Protein AF-A0A830BNK0-F1 (afdb_monomer_lite)

Sequence (131 aa):
FTIWPAIQPNAATQPSRGGFPLHTLTHRSLLWSLSHWSGRIWACTGCSHSNSRFSCATGDCGGRLKCVGLGGASLATLAQFSLHHSGADLSSYDVSLVDDFNVPMIVTPHEGKGRCPVVGCKANLPGDDWR

Foldseek 3Di:
DKWKKFWAWPDDDTWPLGIDIDDPPDDDDIDDDLAWTWTKIWIFACWDQDPNFIDGPFQGQRRDSRNNNGGGAAAIWIKTKTAHNDDVRDIDIAIDCPSHHDDWDWDADDPDPDDGDIYTDRDPDDPPPPD

Structure (mmCIF, N/CA/C/O backbone):
data_AF-A0A830BNK0-F1
#
_entry.id   AF-A0A830BNK0-F1
#
loop_
_atom_site.group_PDB
_atom_site.id
_atom_site.type_symbol
_atom_site.label_atom_id
_atom_site.label_alt_id
_atom_site.label_comp_id
_atom_site.label_asym_id
_atom_site.label_entity_id
_atom_site.label_seq_id
_atom_site.pdbx_PDB_ins_code
_atom_site.Cartn_x
_atom_site.Cartn_y
_atom_site.Cartn_z
_atom_site.occupancy
_atom_site.B_iso_or_equiv
_atom_site.auth_seq_id
_atom_site.auth_comp_id
_atom_site.auth_asym_id
_atom_site.auth_atom_id
_atom_site.pdbx_PDB_model_num
ATOM 1 N N . PHE A 1 1 ? -15.119 -3.030 2.711 1.00 92.19 1 PHE A N 1
ATOM 2 C CA . PHE A 1 1 ? -14.999 -2.208 3.937 1.00 92.19 1 PHE A CA 1
ATOM 3 C C . PHE A 1 1 ? -13.972 -1.095 3.718 1.00 92.19 1 PHE A C 1
ATOM 5 O O . PHE A 1 1 ? -13.222 -1.175 2.751 1.00 92.19 1 PHE A O 1
ATOM 12 N N . THR A 1 2 ? -13.973 -0.051 4.556 1.00 95.75 2 THR A N 1
ATOM 13 C CA . THR A 1 2 ? -12.929 0.994 4.540 1.00 95.75 2 THR A CA 1
ATOM 14 C C . THR A 1 2 ? -11.596 0.387 4.959 1.00 95.75 2 THR A C 1
ATOM 16 O O . THR A 1 2 ? -11.550 -0.367 5.932 1.00 95.75 2 THR A O 1
ATOM 19 N N . ILE A 1 3 ? -10.530 0.733 4.246 1.00 96.31 3 ILE A N 1
ATOM 20 C CA . ILE A 1 3 ? -9.154 0.399 4.620 1.00 96.31 3 ILE A CA 1
ATOM 21 C C . ILE A 1 3 ? -8.355 1.676 4.842 1.00 96.31 3 ILE A C 1
ATOM 23 O O . ILE A 1 3 ? -8.743 2.755 4.393 1.00 96.31 3 ILE A O 1
ATOM 27 N N . TRP A 1 4 ? -7.219 1.549 5.512 1.00 96.25 4 TRP A N 1
ATOM 28 C CA . TRP A 1 4 ? -6.279 2.644 5.693 1.00 96.25 4 TRP A CA 1
ATOM 29 C C . TRP A 1 4 ? -4.934 2.243 5.102 1.00 96.25 4 TRP A C 1
ATOM 31 O O . TRP A 1 4 ? -4.151 1.590 5.790 1.00 96.25 4 TRP A O 1
ATOM 41 N N . PRO A 1 5 ? -4.667 2.565 3.821 1.00 95.62 5 PRO A N 1
ATOM 42 C CA . PRO A 1 5 ? -3.358 2.329 3.245 1.00 95.62 5 PRO A CA 1
ATOM 43 C C . PRO A 1 5 ? -2.277 3.031 4.062 1.00 95.62 5 PRO A C 1
ATOM 45 O O . PRO A 1 5 ? -2.366 4.233 4.331 1.00 95.62 5 PRO A O 1
ATOM 48 N N . ALA A 1 6 ? -1.260 2.269 4.428 1.00 94.38 6 ALA A N 1
ATOM 49 C CA . ALA A 1 6 ? -0.088 2.707 5.157 1.00 94.38 6 ALA A CA 1
ATOM 50 C C . ALA A 1 6 ? 1.143 2.598 4.255 1.00 94.38 6 ALA A C 1
ATOM 52 O O . ALA A 1 6 ? 1.249 1.685 3.436 1.00 94.38 6 ALA A O 1
ATOM 53 N N . ILE A 1 7 ? 2.043 3.578 4.360 1.00 92.31 7 ILE A N 1
ATOM 54 C CA . ILE A 1 7 ? 3.196 3.728 3.466 1.00 92.31 7 ILE A CA 1
ATOM 55 C C . ILE A 1 7 ? 4.461 3.927 4.296 1.00 92.31 7 ILE A C 1
ATOM 57 O O . ILE A 1 7 ? 4.622 4.942 4.993 1.00 92.31 7 ILE A O 1
ATOM 61 N N . GLN A 1 8 ? 5.386 2.985 4.147 1.00 91.00 8 GLN A N 1
ATOM 62 C CA . GLN A 1 8 ? 6.702 3.003 4.769 1.00 91.00 8 GLN A CA 1
ATOM 63 C C . GLN A 1 8 ? 7.788 3.109 3.689 1.00 91.00 8 GLN A C 1
ATOM 65 O O . GLN A 1 8 ? 8.045 2.135 2.982 1.00 91.00 8 GLN A O 1
ATOM 70 N N . PRO A 1 9 ? 8.438 4.271 3.537 1.00 87.38 9 PRO A N 1
ATOM 71 C CA . PRO A 1 9 ? 9.618 4.393 2.694 1.00 87.38 9 PRO A CA 1
ATOM 72 C C . PRO A 1 9 ? 10.853 3.834 3.413 1.00 87.38 9 PRO A C 1
ATOM 74 O O . PRO A 1 9 ? 11.010 4.025 4.617 1.00 87.38 9 PRO A O 1
ATOM 77 N N . ASN A 1 10 ? 11.760 3.214 2.663 1.00 78.69 10 ASN A N 1
ATOM 78 C CA . ASN A 1 10 ? 13.088 2.834 3.148 1.00 78.69 10 ASN A CA 1
ATOM 79 C C . ASN A 1 10 ? 14.073 4.018 3.089 1.00 78.69 10 ASN A C 1
ATOM 81 O O . ASN A 1 10 ? 15.042 4.041 3.842 1.00 78.69 10 ASN A O 1
ATOM 85 N N . ALA A 1 11 ? 13.837 5.008 2.214 1.00 66.19 11 ALA A N 1
ATOM 86 C CA . ALA A 1 11 ? 14.635 6.232 2.127 1.00 66.19 11 ALA A CA 1
ATOM 87 C C . ALA A 1 11 ? 13.855 7.426 1.531 1.00 66.19 11 ALA A C 1
ATOM 89 O O . ALA A 1 11 ? 12.928 7.267 0.736 1.00 66.19 11 ALA A O 1
ATOM 90 N N . ALA A 1 12 ? 14.311 8.632 1.886 1.00 67.44 12 ALA A N 1
ATOM 91 C CA . ALA A 1 12 ? 13.999 9.942 1.300 1.00 67.44 12 ALA A CA 1
ATOM 92 C C . ALA A 1 12 ? 12.572 10.505 1.468 1.00 67.44 12 ALA A C 1
ATOM 94 O O . ALA A 1 12 ? 12.400 11.495 2.177 1.00 67.44 12 ALA A O 1
ATOM 95 N N . THR A 1 13 ? 11.553 9.964 0.798 1.00 70.81 13 THR A N 1
ATOM 96 C CA . THR A 1 13 ? 10.252 10.649 0.639 1.00 70.81 13 THR A CA 1
ATOM 97 C C . THR A 1 13 ? 9.071 9.785 1.053 1.00 70.81 13 THR A C 1
ATOM 99 O O . THR A 1 13 ? 9.000 8.597 0.745 1.00 70.81 13 THR A O 1
ATOM 102 N N . GLN A 1 14 ? 8.109 10.402 1.748 1.00 73.75 14 GLN A N 1
ATOM 103 C CA . GLN A 1 14 ? 6.922 9.719 2.250 1.00 73.75 14 GLN A CA 1
ATOM 104 C C . GLN A 1 14 ? 5.642 10.240 1.577 1.00 73.75 14 GLN A C 1
ATOM 106 O O . GLN A 1 14 ? 5.077 11.254 2.014 1.00 73.75 14 GLN A O 1
ATOM 111 N N . PRO A 1 15 ? 5.144 9.544 0.537 1.00 74.88 15 PRO A N 1
ATOM 112 C CA . PRO A 1 15 ? 3.858 9.854 -0.070 1.00 74.88 15 PRO A CA 1
ATOM 113 C C . PRO A 1 15 ? 2.744 9.892 0.980 1.00 74.88 15 PRO A C 1
ATOM 115 O O . PRO A 1 15 ? 2.726 9.109 1.934 1.00 74.88 15 PRO A O 1
ATOM 118 N N . SER A 1 16 ? 1.814 10.837 0.831 1.00 79.31 16 SER A N 1
ATOM 119 C CA . SER A 1 16 ? 0.657 10.996 1.728 1.00 79.31 16 SER A CA 1
ATOM 120 C C . SER A 1 16 ? 0.990 11.108 3.221 1.00 79.31 16 SER A C 1
ATOM 122 O O . SER A 1 16 ? 0.137 10.829 4.063 1.00 79.31 16 SER A O 1
ATOM 124 N N . ARG A 1 17 ? 2.217 11.515 3.580 1.00 81.94 17 ARG A N 1
ATOM 125 C CA . ARG A 1 17 ? 2.706 11.538 4.972 1.00 81.94 17 ARG A CA 1
ATOM 126 C C . ARG A 1 17 ? 2.593 10.176 5.680 1.00 81.94 17 ARG A C 1
ATOM 128 O O . ARG A 1 17 ? 2.544 10.135 6.904 1.00 81.94 17 ARG A O 1
ATOM 135 N N . GLY A 1 18 ? 2.529 9.074 4.931 1.00 86.94 18 GLY A N 1
ATOM 136 C CA . GLY A 1 18 ? 2.609 7.718 5.475 1.00 86.94 18 GLY A CA 1
ATOM 137 C C . GLY A 1 18 ? 1.298 6.975 5.665 1.00 86.94 18 GLY A C 1
ATOM 138 O O . GLY A 1 18 ? 1.349 5.827 6.088 1.00 86.94 18 GLY A O 1
ATOM 139 N N . GLY A 1 19 ? 0.149 7.588 5.380 1.00 91.38 19 GLY A N 1
ATOM 140 C CA . GLY A 1 19 ? -1.121 6.865 5.385 1.00 91.38 19 GLY A CA 1
ATOM 141 C C . GLY A 1 19 ? -2.358 7.752 5.297 1.00 91.38 19 GLY A C 1
ATOM 142 O O . GLY A 1 19 ? -2.291 8.974 5.475 1.00 91.38 19 GLY A O 1
ATOM 143 N N . PHE A 1 20 ? -3.489 7.145 4.942 1.00 93.50 20 PHE A N 1
ATOM 144 C CA . PHE A 1 20 ? -4.768 7.829 4.724 1.00 93.50 20 PHE A CA 1
ATOM 145 C C . PHE A 1 20 ? -5.952 6.850 4.762 1.00 93.50 20 PHE A C 1
ATOM 147 O O . PHE A 1 20 ? -5.750 5.667 4.527 1.00 93.50 20 PHE A O 1
ATOM 154 N N . PRO A 1 21 ? -7.190 7.312 5.025 1.00 95.00 21 PRO A N 1
ATOM 155 C CA . PRO A 1 21 ? -8.385 6.491 4.834 1.00 95.00 21 PRO A CA 1
ATOM 156 C C . PRO A 1 21 ? -8.712 6.317 3.347 1.00 95.00 21 PRO A C 1
ATOM 158 O O . PRO A 1 21 ? -8.611 7.269 2.571 1.00 95.00 21 PRO A O 1
ATOM 161 N N . LEU A 1 22 ? -9.166 5.126 2.964 1.00 96.81 22 LEU A N 1
ATOM 162 C CA . LEU A 1 22 ? -9.720 4.828 1.647 1.00 96.81 22 LEU A CA 1
ATOM 163 C C . LEU A 1 22 ? -11.062 4.101 1.808 1.00 96.81 22 LEU A C 1
ATOM 165 O O . LEU A 1 22 ? -11.131 2.960 2.272 1.00 96.81 22 LEU A O 1
ATOM 169 N N . HIS A 1 23 ? -12.143 4.791 1.447 1.00 96.56 23 HIS A N 1
ATOM 170 C CA . HIS A 1 23 ? -13.502 4.269 1.556 1.00 96.56 23 HIS A CA 1
ATOM 171 C C . HIS A 1 23 ? -13.783 3.192 0.505 1.00 96.56 23 HIS A C 1
ATOM 173 O O . HIS A 1 23 ? -13.148 3.135 -0.551 1.00 96.56 23 HIS A O 1
ATOM 179 N N . THR A 1 24 ? -14.770 2.342 0.783 1.00 95.38 24 THR A N 1
ATOM 180 C CA . THR A 1 24 ? -15.209 1.300 -0.152 1.00 95.38 24 THR A CA 1
ATOM 181 C C . THR A 1 24 ? -15.511 1.859 -1.532 1.00 95.38 24 THR A C 1
ATOM 183 O O . THR A 1 24 ? -16.212 2.860 -1.638 1.00 95.38 24 THR A O 1
ATOM 186 N N . LEU A 1 25 ? -15.040 1.164 -2.572 1.00 94.75 25 LEU A N 1
ATOM 187 C CA . LEU A 1 25 ? -15.282 1.513 -3.977 1.00 94.75 25 LEU A CA 1
ATOM 188 C C . LEU A 1 25 ? -14.753 2.903 -4.379 1.00 94.75 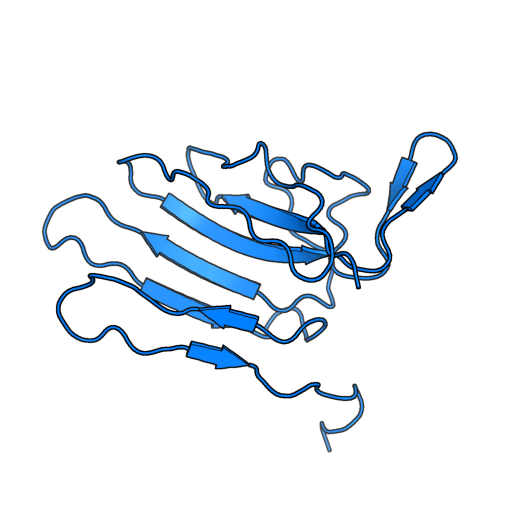25 LEU A C 1
ATOM 190 O O . LEU A 1 25 ? -15.195 3.472 -5.373 1.00 94.75 25 LEU A O 1
ATOM 194 N N . THR A 1 26 ? -13.785 3.441 -3.633 1.00 96.44 26 THR A N 1
ATOM 195 C CA . THR A 1 26 ? -13.058 4.660 -4.006 1.00 96.44 26 THR A CA 1
ATOM 196 C C . THR A 1 26 ? -11.604 4.339 -4.338 1.00 96.44 26 THR A C 1
ATOM 198 O O . THR A 1 26 ? -11.082 3.287 -3.968 1.00 96.44 26 THR A O 1
ATOM 201 N N . HIS A 1 27 ? -10.943 5.246 -5.052 1.00 95.12 27 HIS A N 1
ATOM 202 C CA . HIS A 1 27 ? -9.528 5.139 -5.391 1.00 95.12 27 HIS A CA 1
ATOM 203 C C . HIS A 1 27 ? -8.818 6.449 -5.061 1.00 95.12 27 HIS A C 1
ATOM 205 O O . HIS A 1 27 ? -9.443 7.503 -4.925 1.00 95.12 27 HIS A O 1
ATOM 211 N N . ARG A 1 28 ? -7.493 6.385 -4.944 1.00 93.50 28 ARG A N 1
ATOM 212 C CA . ARG A 1 28 ? -6.654 7.565 -4.776 1.00 93.50 28 ARG A CA 1
ATOM 213 C C . ARG A 1 28 ? -5.353 7.386 -5.539 1.00 93.50 28 ARG A C 1
ATOM 215 O O . ARG A 1 28 ? -4.614 6.445 -5.272 1.00 93.50 28 ARG A O 1
ATOM 222 N N . SER A 1 29 ? -5.061 8.326 -6.427 1.00 91.12 29 SER A N 1
ATOM 223 C CA . SER A 1 29 ? -3.768 8.407 -7.103 1.00 91.12 29 SER A CA 1
ATOM 224 C C . SER A 1 29 ? -2.787 9.186 -6.237 1.00 91.12 29 SER A C 1
ATOM 226 O O . SER A 1 29 ? -3.130 10.234 -5.683 1.00 91.12 29 SER A O 1
ATOM 228 N N . LEU A 1 30 ? -1.567 8.673 -6.107 1.00 86.38 30 LEU A N 1
ATOM 229 C CA . LEU A 1 30 ? -0.467 9.368 -5.450 1.00 86.38 30 LEU A CA 1
ATOM 230 C C . LEU A 1 30 ? 0.591 9.691 -6.497 1.00 86.38 30 LEU A C 1
ATOM 232 O O . LEU A 1 30 ? 0.828 8.904 -7.409 1.00 86.38 30 LEU A O 1
ATOM 236 N N . LEU A 1 31 ? 1.219 10.852 -6.354 1.00 80.38 31 LEU A N 1
ATOM 237 C CA . LEU A 1 31 ? 2.386 11.206 -7.146 1.00 80.38 31 LEU A CA 1
ATOM 238 C C . LEU A 1 31 ? 3.623 10.741 -6.382 1.00 80.38 31 LEU A C 1
ATOM 240 O O . LEU A 1 31 ? 3.829 11.139 -5.231 1.00 80.38 31 LEU A O 1
ATOM 244 N N . TRP A 1 32 ? 4.423 9.889 -7.014 1.00 74.31 32 TRP A N 1
ATOM 245 C CA . TRP A 1 32 ? 5.747 9.542 -6.514 1.00 74.31 32 TRP A CA 1
ATOM 246 C C . TRP A 1 32 ? 6.758 10.580 -7.003 1.00 74.31 32 TRP A C 1
ATOM 248 O O . TRP A 1 32 ? 6.642 11.111 -8.105 1.00 74.31 32 TRP A O 1
ATOM 258 N N . SER A 1 33 ? 7.721 10.909 -6.141 1.00 67.69 33 SER A N 1
ATOM 259 C CA . SER A 1 33 ? 8.852 11.767 -6.500 1.00 67.69 33 SER A CA 1
ATOM 260 C C . SER A 1 33 ? 9.601 11.170 -7.697 1.00 67.69 33 SER A C 1
ATOM 262 O O . SER A 1 33 ? 9.737 9.954 -7.770 1.00 67.69 33 SER A O 1
ATOM 264 N N . LEU A 1 34 ? 10.167 12.012 -8.570 1.00 68.12 34 LEU A N 1
ATOM 265 C CA . LEU A 1 34 ? 11.063 11.603 -9.671 1.00 68.12 34 LEU A CA 1
ATOM 266 C C . LEU A 1 34 ? 12.438 11.100 -9.180 1.00 68.12 34 LEU A C 1
ATOM 268 O O . LEU A 1 34 ? 13.407 11.036 -9.930 1.00 68.12 34 LEU A O 1
ATOM 272 N N . SER A 1 35 ? 12.555 10.814 -7.887 1.00 76.88 35 SER A N 1
ATOM 273 C CA . SER A 1 35 ? 13.745 10.264 -7.256 1.00 76.88 35 SER A CA 1
ATOM 274 C C . SER A 1 35 ? 13.561 8.773 -7.024 1.00 76.88 35 SER A C 1
ATOM 276 O O . SER A 1 35 ? 12.440 8.310 -6.823 1.00 76.88 35 SER A O 1
ATOM 278 N N . HIS A 1 36 ? 14.677 8.053 -6.916 1.00 84.31 36 HIS A N 1
ATOM 279 C CA . HIS A 1 36 ? 14.680 6.674 -6.438 1.00 84.31 36 HIS A CA 1
ATOM 280 C C . HIS A 1 36 ? 13.814 6.524 -5.178 1.00 84.31 36 HIS A C 1
ATOM 282 O O . HIS A 1 36 ? 13.957 7.294 -4.221 1.00 84.31 36 HIS A O 1
ATOM 288 N N . TRP A 1 37 ? 12.923 5.538 -5.183 1.00 87.06 37 TRP A N 1
ATOM 289 C CA . TRP A 1 37 ? 12.043 5.242 -4.063 1.00 87.06 37 TRP A CA 1
ATOM 290 C C . TRP A 1 37 ? 11.978 3.741 -3.838 1.00 87.06 37 TRP A C 1
ATOM 292 O O . TRP A 1 37 ? 11.650 2.986 -4.744 1.00 87.06 37 TRP A O 1
ATOM 302 N N . SER A 1 38 ? 12.239 3.305 -2.613 1.00 89.31 38 SER A N 1
ATOM 303 C CA . SER A 1 38 ? 11.947 1.939 -2.198 1.00 89.31 38 SER A CA 1
ATOM 304 C C . SER A 1 38 ? 11.154 1.955 -0.907 1.00 89.31 38 SER A C 1
ATOM 306 O O . SER A 1 38 ? 11.315 2.850 -0.072 1.00 89.31 38 SER A O 1
ATOM 308 N N . GLY A 1 39 ? 10.261 0.989 -0.751 1.00 90.81 39 GLY A N 1
ATOM 309 C CA . GLY A 1 39 ? 9.371 0.963 0.394 1.00 90.81 39 GLY A CA 1
ATOM 310 C C . GLY A 1 39 ? 8.302 -0.107 0.308 1.00 90.81 39 GLY A C 1
ATOM 311 O O . GLY A 1 39 ? 8.295 -0.957 -0.586 1.00 90.81 39 GLY A O 1
ATOM 312 N N . ARG A 1 40 ? 7.404 -0.046 1.285 1.00 93.19 40 ARG A N 1
ATOM 313 C CA . ARG A 1 40 ? 6.313 -0.991 1.490 1.00 93.19 40 ARG A CA 1
ATOM 314 C C . ARG A 1 40 ? 4.996 -0.246 1.622 1.00 93.19 40 ARG A C 1
ATOM 316 O O . ARG A 1 40 ? 4.938 0.844 2.201 1.00 93.19 40 ARG A O 1
ATOM 323 N N . ILE A 1 41 ? 3.946 -0.858 1.099 1.00 94.31 41 ILE A N 1
ATOM 324 C CA . ILE A 1 41 ? 2.566 -0.404 1.229 1.00 94.31 41 ILE A CA 1
ATOM 325 C C . ILE A 1 41 ? 1.736 -1.581 1.728 1.00 94.31 41 ILE A C 1
ATOM 327 O O . ILE A 1 41 ? 1.864 -2.688 1.214 1.00 94.31 41 ILE A O 1
ATOM 331 N N . TRP A 1 42 ? 0.876 -1.345 2.711 1.00 95.56 42 TRP A N 1
ATOM 332 C CA . TRP A 1 42 ? -0.078 -2.338 3.206 1.00 95.56 42 TRP A CA 1
ATOM 333 C C . TRP A 1 42 ? -1.398 -1.670 3.580 1.00 95.56 42 TRP A C 1
ATOM 335 O O . TRP A 1 42 ? -1.504 -0.443 3.604 1.00 95.56 42 TRP A O 1
ATOM 345 N N . ALA A 1 43 ? -2.424 -2.473 3.850 1.00 95.81 43 ALA A N 1
ATOM 346 C CA . ALA A 1 43 ? -3.723 -1.987 4.295 1.00 95.81 43 ALA A CA 1
ATOM 347 C C . ALA A 1 43 ? -3.913 -2.254 5.789 1.00 95.81 43 ALA A C 1
ATOM 349 O O . ALA A 1 43 ? -3.854 -3.404 6.220 1.00 95.81 43 ALA A O 1
ATOM 350 N N . CYS A 1 44 ? -4.214 -1.220 6.574 1.00 96.06 44 CYS A N 1
ATOM 351 C CA . CYS A 1 44 ? -4.758 -1.408 7.914 1.00 96.06 44 CYS A CA 1
ATOM 352 C C . CYS A 1 44 ? -6.283 -1.601 7.838 1.00 96.06 44 CYS A C 1
ATOM 354 O O . CYS A 1 44 ? -6.961 -0.968 7.016 1.00 96.06 44 CYS A O 1
ATOM 356 N N . THR A 1 45 ? -6.839 -2.450 8.705 1.00 95.38 45 THR A N 1
ATOM 357 C CA . THR A 1 45 ? -8.284 -2.738 8.757 1.00 95.38 45 THR A CA 1
ATOM 358 C C . THR A 1 45 ? -8.832 -2.601 10.175 1.00 95.38 45 THR A C 1
ATOM 360 O O . THR A 1 45 ? -8.076 -2.616 11.148 1.00 95.38 45 THR A O 1
ATOM 363 N N . GLY A 1 46 ? -10.152 -2.417 10.294 1.00 94.81 46 GLY A N 1
ATOM 364 C CA . GLY A 1 46 ? -10.815 -2.271 11.595 1.00 94.81 46 GLY A CA 1
ATOM 365 C C . GLY A 1 46 ? -10.329 -1.055 12.386 1.00 94.81 46 GLY A C 1
ATOM 366 O O . GLY A 1 46 ? -10.260 -1.115 13.610 1.00 94.81 46 GLY A O 1
ATOM 367 N N . CYS A 1 47 ? -9.926 0.018 11.697 1.00 94.75 47 CYS A N 1
ATOM 368 C CA . CYS A 1 47 ? -9.349 1.169 12.368 1.00 94.75 47 CYS A CA 1
ATOM 369 C C . CYS A 1 47 ? -10.412 2.053 13.018 1.00 94.75 47 CYS A C 1
ATOM 371 O O . CYS A 1 47 ? -11.476 2.304 12.449 1.00 94.75 47 CYS A O 1
ATOM 373 N N . SER A 1 48 ? -10.089 2.575 14.195 1.00 93.81 48 SER A N 1
ATOM 374 C CA . SER A 1 48 ? -10.938 3.496 14.940 1.00 93.81 48 SER A CA 1
ATOM 375 C C . SER A 1 48 ? -10.107 4.586 15.606 1.00 93.81 48 SER A C 1
ATOM 377 O O . SER A 1 48 ? -8.900 4.445 15.807 1.00 93.81 48 SER A O 1
ATOM 379 N N . HIS A 1 49 ? -10.765 5.694 15.933 1.00 91.38 49 HIS A N 1
ATOM 380 C CA . HIS A 1 49 ? -10.189 6.746 16.755 1.00 91.38 49 HIS A CA 1
ATOM 381 C C . HIS A 1 49 ? -11.015 6.852 18.035 1.00 91.38 49 HIS A C 1
ATOM 383 O O . HIS A 1 49 ? -12.146 7.337 18.006 1.00 91.38 49 HIS A O 1
ATOM 389 N N . SER A 1 50 ? -10.469 6.365 19.145 1.00 89.75 50 SER A N 1
ATOM 390 C CA . SER A 1 50 ? -11.116 6.384 20.459 1.00 89.75 50 SER A CA 1
ATOM 391 C C . SER A 1 50 ? -10.155 6.944 21.500 1.00 89.75 50 SER A C 1
ATOM 393 O O . SER A 1 50 ? -8.952 6.709 21.424 1.00 89.75 50 SER A O 1
ATOM 395 N N . ASN A 1 51 ? -10.663 7.725 22.457 1.00 86.81 51 ASN A N 1
ATOM 396 C CA . ASN A 1 51 ? -9.858 8.300 23.544 1.00 86.81 51 ASN A CA 1
ATOM 397 C C . ASN A 1 51 ? -8.579 9.019 23.057 1.00 86.81 51 ASN A C 1
ATOM 399 O O . ASN A 1 51 ? -7.503 8.842 23.623 1.00 86.81 51 ASN A O 1
ATOM 403 N N . SER A 1 52 ? -8.692 9.794 21.970 1.00 84.75 52 SER A N 1
ATOM 404 C CA . SER A 1 52 ? -7.567 10.503 21.328 1.00 84.75 52 SER A CA 1
ATOM 405 C C . SER A 1 52 ? -6.442 9.598 20.807 1.00 84.75 52 SER A C 1
ATOM 407 O O . SER A 1 52 ? -5.316 10.054 20.604 1.00 84.75 52 SER A O 1
ATOM 409 N N . ARG A 1 53 ? -6.734 8.315 20.579 1.00 87.94 53 ARG A N 1
ATOM 410 C CA . ARG A 1 53 ? -5.796 7.323 20.063 1.00 87.94 53 ARG A CA 1
ATOM 411 C C . ARG A 1 53 ? -6.379 6.654 18.823 1.00 87.94 53 ARG A C 1
ATOM 413 O O . ARG A 1 53 ? -7.526 6.212 18.813 1.00 87.94 53 ARG A O 1
ATOM 420 N N . PHE A 1 54 ? -5.576 6.589 17.766 1.00 91.38 54 PHE A N 1
ATOM 421 C CA . PHE A 1 54 ? -5.885 5.777 16.595 1.00 91.38 54 PHE A CA 1
ATOM 422 C C . PHE A 1 54 ? -5.399 4.347 16.841 1.00 91.38 54 PHE A C 1
ATOM 424 O O . PHE A 1 54 ? -4.355 4.154 17.464 1.00 91.38 54 PHE A O 1
ATOM 431 N N . SER A 1 55 ? -6.144 3.353 16.379 1.00 94.00 55 SER A N 1
ATOM 432 C CA . SER A 1 55 ? -5.709 1.956 16.383 1.00 94.00 55 SER A CA 1
ATOM 433 C C . SER A 1 55 ? -6.403 1.179 15.278 1.00 94.00 55 SER A C 1
ATOM 435 O O . SER A 1 55 ? -7.537 1.500 14.923 1.00 94.00 55 SER A O 1
ATOM 437 N N . CYS A 1 56 ? -5.737 0.148 14.766 1.00 95.19 56 CYS A N 1
ATOM 438 C CA . CYS A 1 56 ? -6.278 -0.796 13.792 1.00 95.19 56 CYS A CA 1
ATOM 439 C C . CYS A 1 56 ? -6.230 -2.235 14.312 1.00 95.19 56 CYS A C 1
ATOM 441 O O . CYS A 1 56 ? -5.361 -2.585 15.107 1.00 95.19 56 CYS A O 1
ATOM 443 N N . ALA A 1 57 ? -7.155 -3.072 13.840 1.00 94.44 57 ALA A N 1
ATOM 444 C CA . ALA A 1 57 ? -7.196 -4.494 14.178 1.00 94.44 57 ALA A CA 1
ATOM 445 C C . ALA A 1 57 ? -6.055 -5.280 13.509 1.00 94.44 57 ALA A C 1
ATOM 447 O O . ALA A 1 57 ? -5.508 -6.199 14.106 1.00 94.44 57 ALA A O 1
ATOM 448 N N . THR A 1 58 ? -5.680 -4.899 12.285 1.00 94.94 58 THR A N 1
ATOM 449 C CA . THR A 1 58 ? -4.573 -5.510 11.530 1.00 94.94 58 THR A CA 1
ATOM 450 C C . THR A 1 58 ? -3.682 -4.432 10.928 1.00 94.94 58 THR A C 1
ATOM 452 O O . THR A 1 58 ? -4.200 -3.398 10.485 1.00 94.94 58 THR A O 1
ATOM 455 N N . GLY A 1 59 ? -2.378 -4.692 10.827 1.00 93.38 59 GLY A N 1
ATOM 456 C CA . GLY A 1 59 ? -1.427 -3.802 10.156 1.00 93.38 59 GLY A CA 1
ATOM 457 C C . GLY A 1 59 ? -1.248 -2.438 10.830 1.00 93.38 59 GLY A C 1
ATOM 458 O O . GLY A 1 59 ? -0.831 -1.490 10.171 1.00 93.38 59 GLY A O 1
ATOM 459 N N . ASP A 1 60 ? -1.600 -2.289 12.109 1.00 94.50 60 ASP A N 1
ATOM 460 C CA . ASP A 1 60 ? -1.405 -1.035 12.847 1.00 94.50 60 ASP A CA 1
ATOM 461 C C . ASP A 1 60 ? 0.082 -0.638 12.905 1.00 94.50 60 ASP A C 1
ATOM 463 O O . ASP A 1 60 ? 0.946 -1.495 13.058 1.00 94.50 60 ASP A O 1
ATOM 467 N N . CYS A 1 61 ? 0.390 0.657 12.804 1.00 92.81 61 CYS A N 1
ATOM 468 C CA . CYS A 1 61 ? 1.766 1.173 12.823 1.00 92.81 61 CYS A CA 1
ATOM 469 C C . CYS A 1 61 ? 2.042 2.080 14.031 1.00 92.81 61 CYS A C 1
ATOM 471 O O . CYS A 1 61 ? 2.499 3.221 13.904 1.00 92.81 61 CYS A O 1
ATOM 473 N N . GLY A 1 62 ? 1.730 1.579 15.227 1.00 90.56 62 GLY A N 1
ATOM 474 C CA . GLY A 1 62 ? 1.983 2.274 16.491 1.00 90.56 62 GLY A CA 1
ATOM 475 C C . GLY A 1 62 ? 0.879 3.259 16.873 1.00 90.56 62 GLY A C 1
ATOM 476 O O . GLY A 1 62 ? 1.150 4.293 17.485 1.00 90.56 62 GLY A O 1
ATOM 477 N N . GLY A 1 63 ? -0.362 2.962 16.492 1.00 90.69 63 GLY A N 1
ATOM 478 C CA . GLY A 1 63 ? -1.548 3.749 16.797 1.00 90.69 63 GLY A CA 1
ATOM 479 C C . GLY A 1 63 ? -1.601 5.080 16.056 1.00 90.69 63 GLY A C 1
ATOM 480 O O . GLY A 1 63 ? -2.006 6.104 16.613 1.00 90.69 63 GLY A O 1
ATOM 481 N N . ARG A 1 64 ? -1.129 5.092 14.806 1.00 88.56 64 ARG A N 1
ATOM 482 C CA . ARG A 1 64 ? -1.042 6.293 13.971 1.00 88.56 64 ARG A CA 1
ATOM 483 C C . ARG A 1 64 ? -1.694 6.053 12.620 1.00 88.56 64 ARG A C 1
ATOM 485 O O . ARG A 1 64 ? -1.412 5.070 11.955 1.00 88.56 64 ARG A O 1
ATOM 492 N N . LEU A 1 65 ? -2.491 7.021 12.167 1.00 87.88 65 LEU A N 1
ATOM 493 C CA . LEU A 1 65 ? -2.989 7.046 10.787 1.00 87.88 65 LEU A CA 1
ATOM 494 C C . LEU A 1 65 ? -1.849 7.240 9.772 1.00 87.88 65 LEU A C 1
ATOM 496 O O . LEU A 1 65 ? -1.906 6.781 8.637 1.00 87.88 65 LEU A O 1
ATOM 500 N N . LYS A 1 66 ? -0.831 7.995 10.179 1.00 89.50 66 LYS A N 1
ATOM 501 C CA . LYS A 1 66 ? 0.359 8.309 9.395 1.00 89.50 66 LYS A CA 1
ATOM 502 C C . LYS A 1 66 ? 1.517 7.551 10.017 1.00 89.50 66 LYS A C 1
ATOM 504 O O . LYS A 1 66 ? 1.919 7.897 11.125 1.00 89.50 66 LYS A O 1
ATOM 509 N N . CYS A 1 67 ? 2.050 6.547 9.330 1.00 86.06 67 CYS A N 1
ATOM 510 C CA . CYS A 1 67 ? 3.049 5.664 9.934 1.00 86.06 67 CYS A CA 1
ATOM 511 C C . CYS A 1 67 ? 4.429 6.311 10.107 1.00 86.06 67 CYS A C 1
ATOM 513 O O . CYS A 1 67 ? 5.222 5.829 10.899 1.00 86.06 67 CYS A O 1
ATOM 515 N N . VAL A 1 68 ? 4.728 7.424 9.423 1.00 81.69 68 VAL A N 1
ATOM 516 C CA . VAL A 1 68 ? 5.999 8.176 9.573 1.00 81.69 68 VAL A CA 1
ATOM 517 C C . VAL A 1 68 ? 7.252 7.270 9.534 1.00 81.69 68 VAL A C 1
ATOM 519 O O . VAL A 1 68 ? 8.154 7.406 10.350 1.00 81.69 68 VAL A O 1
ATOM 522 N N . GLY A 1 69 ? 7.288 6.292 8.620 1.00 78.25 69 GLY A N 1
ATOM 523 C CA . GLY A 1 69 ? 8.416 5.363 8.475 1.00 78.25 69 GLY A CA 1
ATOM 524 C C . GLY A 1 69 ? 8.386 4.153 9.415 1.00 78.25 69 GLY A C 1
ATOM 525 O O . GLY A 1 69 ? 9.229 3.271 9.275 1.00 78.25 69 GLY A O 1
ATOM 526 N N . LEU A 1 70 ? 7.413 4.068 10.327 1.00 83.81 70 LEU A N 1
ATOM 527 C CA . LEU A 1 70 ? 7.163 2.862 11.114 1.00 83.81 70 LEU A CA 1
ATOM 528 C C . LEU A 1 70 ? 6.566 1.767 10.228 1.00 83.81 70 LEU A C 1
ATOM 530 O O . LEU A 1 70 ? 5.712 2.049 9.385 1.00 83.81 70 LEU A O 1
ATOM 534 N N . GLY A 1 71 ? 7.010 0.530 10.446 1.00 82.88 71 GLY A N 1
ATOM 535 C CA . GLY A 1 71 ? 6.385 -0.650 9.856 1.00 82.88 71 GLY A CA 1
ATOM 536 C C . GLY A 1 71 ? 5.066 -0.997 10.536 1.00 82.88 71 GLY A C 1
ATOM 537 O O . GLY A 1 71 ? 4.802 -0.573 11.665 1.00 82.88 71 GLY A O 1
ATOM 538 N N . GLY A 1 72 ? 4.229 -1.746 9.823 1.00 83.50 72 GLY A N 1
ATOM 539 C CA . GLY A 1 72 ? 3.024 -2.338 10.392 1.00 83.50 72 GLY A CA 1
ATOM 540 C C . GLY A 1 72 ? 3.365 -3.477 11.353 1.00 83.50 72 GLY A C 1
ATOM 541 O O . GLY A 1 72 ? 4.400 -4.126 11.222 1.00 83.50 72 GLY A O 1
ATOM 542 N N . ALA A 1 73 ? 2.487 -3.717 12.322 1.00 83.38 73 ALA A N 1
ATOM 543 C CA . ALA A 1 73 ? 2.460 -4.966 13.073 1.00 83.38 73 ALA A CA 1
ATOM 544 C C . ALA A 1 73 ? 2.127 -6.153 12.146 1.00 83.38 73 ALA A C 1
ATOM 546 O O . ALA A 1 73 ? 1.554 -5.953 11.071 1.00 83.38 73 ALA A O 1
ATOM 547 N N . SER A 1 74 ? 2.450 -7.374 12.591 1.00 78.25 74 SER A N 1
ATOM 548 C CA . SER A 1 74 ? 2.114 -8.636 11.910 1.00 78.25 74 SER A CA 1
ATOM 549 C C . SER A 1 74 ? 0.624 -8.726 11.541 1.00 78.25 74 SER A C 1
ATOM 551 O O . SER A 1 74 ? -0.210 -8.033 12.134 1.00 78.25 74 SER A O 1
ATOM 553 N N . LEU A 1 75 ? 0.284 -9.602 10.590 1.00 88.38 75 LEU A N 1
ATOM 554 C CA . LEU A 1 75 ? -1.011 -9.671 9.893 1.00 88.38 75 LEU A CA 1
ATOM 555 C C . LEU A 1 75 ? -1.202 -8.525 8.890 1.00 88.38 75 LEU A C 1
ATOM 557 O O . LEU A 1 75 ? -2.147 -7.732 8.980 1.00 88.38 75 LEU A O 1
ATOM 561 N N . ALA A 1 76 ? -0.301 -8.442 7.914 1.00 93.62 76 ALA A N 1
ATOM 562 C CA . ALA A 1 76 ? -0.355 -7.484 6.823 1.00 93.62 76 ALA A CA 1
ATOM 563 C C . ALA A 1 76 ? 0.200 -8.070 5.517 1.00 9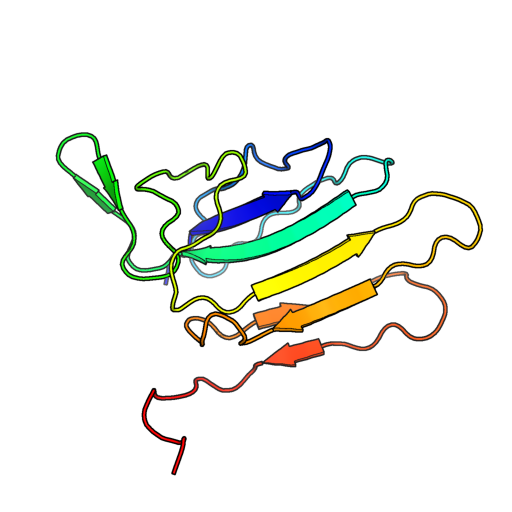3.62 76 ALA A C 1
ATOM 565 O O . ALA A 1 76 ? 1.389 -8.346 5.390 1.00 93.62 76 ALA A O 1
ATOM 566 N N . THR A 1 77 ? -0.651 -8.141 4.491 1.00 95.12 77 THR A N 1
ATOM 567 C CA . THR A 1 77 ? -0.194 -8.356 3.114 1.00 95.12 77 THR A CA 1
ATOM 568 C C . THR A 1 77 ? 0.539 -7.109 2.625 1.00 95.12 77 THR A C 1
ATOM 570 O O . THR A 1 77 ? -0.007 -6.000 2.675 1.00 95.12 77 THR A O 1
ATOM 573 N N . LEU A 1 78 ? 1.766 -7.282 2.136 1.00 95.56 78 LEU A N 1
ATOM 574 C CA . LEU A 1 78 ? 2.641 -6.185 1.730 1.00 95.56 78 LEU A CA 1
ATOM 575 C C . LEU A 1 78 ? 2.744 -6.105 0.207 1.00 95.56 78 LEU A C 1
ATOM 577 O O . LEU A 1 78 ? 2.972 -7.118 -0.446 1.00 95.56 78 LEU A O 1
ATOM 581 N N . ALA A 1 79 ? 2.684 -4.899 -0.353 1.00 96.12 79 ALA A N 1
ATOM 582 C CA . ALA A 1 79 ? 3.280 -4.602 -1.652 1.00 96.12 79 ALA A CA 1
ATOM 583 C 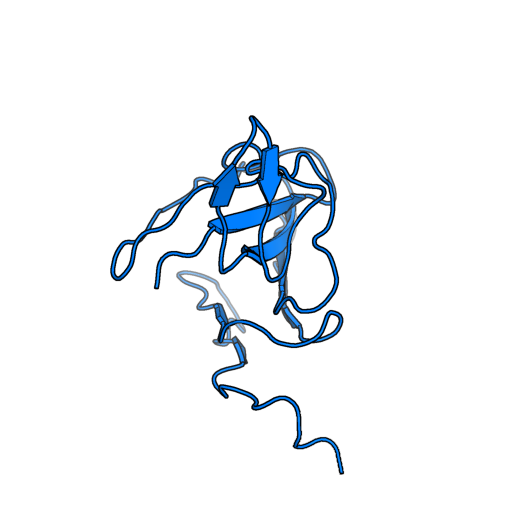C . ALA A 1 79 ? 4.623 -3.911 -1.438 1.00 96.12 79 ALA A C 1
ATOM 585 O O . ALA A 1 79 ? 4.702 -2.875 -0.767 1.00 96.12 79 ALA A O 1
ATOM 586 N N . GLN A 1 80 ? 5.674 -4.479 -2.013 1.00 95.00 80 GLN A N 1
ATOM 587 C CA . GLN A 1 80 ? 7.030 -3.957 -1.923 1.00 95.00 80 GLN A CA 1
ATOM 588 C C . GLN A 1 80 ? 7.452 -3.403 -3.276 1.00 95.00 80 GLN A C 1
ATOM 590 O O . GLN A 1 80 ? 7.100 -3.946 -4.322 1.00 95.00 80 GLN A O 1
ATOM 595 N N . PHE A 1 81 ? 8.203 -2.308 -3.251 1.00 92.31 81 PHE A N 1
ATOM 596 C CA . PHE A 1 81 ? 8.648 -1.621 -4.457 1.00 92.31 81 PHE A CA 1
ATOM 597 C C . PHE A 1 81 ? 10.102 -1.179 -4.318 1.00 92.31 81 PHE A C 1
ATOM 599 O O . PHE A 1 81 ? 10.521 -0.706 -3.257 1.00 92.31 81 PHE A O 1
ATOM 606 N N . SER A 1 82 ? 10.838 -1.259 -5.423 1.00 91.00 82 SER A N 1
ATOM 607 C CA . SER A 1 82 ? 12.092 -0.547 -5.657 1.00 91.00 82 SER A CA 1
ATOM 608 C C . SER A 1 82 ? 11.999 0.138 -7.015 1.00 91.00 82 SER A C 1
ATOM 610 O O . SER A 1 82 ? 12.136 -0.499 -8.055 1.00 91.00 82 SER A O 1
ATOM 612 N N . LEU A 1 83 ? 11.713 1.434 -6.996 1.00 88.69 83 LEU A N 1
ATOM 613 C CA . LEU A 1 83 ? 11.573 2.294 -8.162 1.00 88.69 83 LEU A CA 1
ATOM 614 C C . LEU A 1 83 ? 12.880 3.056 -8.360 1.00 88.69 83 LEU A C 1
ATOM 616 O O . LEU A 1 83 ? 13.290 3.841 -7.499 1.00 88.69 83 LEU A O 1
ATOM 620 N N . HIS A 1 84 ? 13.549 2.813 -9.480 1.00 85.06 84 HIS A N 1
ATOM 621 C CA . HIS A 1 84 ? 14.736 3.570 -9.865 1.00 85.06 84 HIS A CA 1
ATOM 622 C C . HIS A 1 84 ? 14.342 4.729 -10.788 1.00 85.06 84 HIS A C 1
ATOM 624 O O . HIS A 1 84 ? 13.220 4.742 -11.275 1.00 85.06 84 HIS A O 1
ATOM 630 N N . HIS A 1 85 ? 15.210 5.740 -10.910 1.00 75.44 85 HIS A N 1
ATOM 631 C CA . HIS A 1 85 ? 15.048 6.893 -11.816 1.00 75.44 85 HIS A CA 1
ATOM 632 C C . HIS A 1 85 ? 16.398 7.290 -12.456 1.00 75.44 85 HIS A C 1
ATOM 634 O O . HIS A 1 85 ? 16.703 8.462 -12.670 1.00 75.44 85 HIS A O 1
ATOM 640 N N . SER A 1 86 ? 17.269 6.308 -12.718 1.00 70.38 86 SER A N 1
ATOM 641 C CA . SER A 1 86 ? 18.566 6.528 -13.375 1.00 70.38 86 SER A CA 1
ATOM 642 C C . SER A 1 86 ? 19.087 5.273 -14.079 1.00 70.38 86 SER A C 1
ATOM 644 O O . SER A 1 86 ? 18.688 4.146 -13.771 1.00 70.38 86 SER A O 1
ATOM 646 N N . GLY A 1 87 ? 20.001 5.462 -15.035 1.00 72.19 87 GLY A N 1
ATOM 647 C CA . GLY A 1 87 ? 20.617 4.366 -15.785 1.00 72.19 87 GLY A CA 1
ATOM 648 C C . GLY A 1 87 ? 19.594 3.578 -16.608 1.00 72.19 87 GLY A C 1
ATOM 649 O O . GLY A 1 87 ? 18.846 4.158 -17.386 1.00 72.19 87 GLY A O 1
ATOM 650 N N . ALA A 1 88 ? 19.564 2.255 -16.433 1.00 73.75 88 ALA A N 1
ATOM 651 C CA . ALA A 1 88 ? 18.614 1.369 -17.112 1.00 73.75 88 ALA A CA 1
ATOM 652 C C . ALA A 1 88 ? 17.158 1.502 -16.613 1.00 73.75 88 ALA A C 1
ATOM 654 O O . ALA A 1 88 ? 16.282 0.838 -17.159 1.00 73.75 88 ALA A O 1
ATOM 655 N N . ASP A 1 89 ? 16.916 2.319 -15.581 1.00 82.56 89 ASP A N 1
ATOM 656 C CA . ASP A 1 89 ? 15.589 2.623 -15.030 1.00 82.56 89 ASP A CA 1
ATOM 657 C C . ASP A 1 89 ? 14.762 1.376 -14.658 1.00 82.56 89 ASP A C 1
ATOM 659 O O . ASP A 1 89 ? 13.560 1.260 -14.894 1.00 82.56 89 ASP A O 1
ATOM 663 N N . LEU A 1 90 ? 15.454 0.383 -14.096 1.00 87.94 90 LEU A N 1
ATOM 664 C CA . LEU A 1 90 ? 14.868 -0.893 -13.706 1.00 87.94 90 LEU A CA 1
ATOM 665 C C . LEU A 1 90 ? 14.120 -0.745 -12.384 1.00 87.94 90 LEU A C 1
ATOM 667 O O . LEU A 1 90 ? 14.717 -0.432 -11.356 1.00 87.94 90 LEU A O 1
ATOM 671 N N . SER A 1 91 ? 12.823 -1.034 -12.412 1.00 89.56 91 SER A N 1
ATOM 672 C CA . SER A 1 91 ? 11.979 -1.063 -11.222 1.00 89.56 91 SER A CA 1
ATOM 673 C C . SER A 1 91 ? 11.525 -2.486 -10.914 1.00 89.56 91 SER A C 1
ATOM 675 O O . SER A 1 91 ? 11.142 -3.231 -11.818 1.00 89.56 91 SER A O 1
ATOM 677 N N . SER A 1 92 ? 11.545 -2.864 -9.638 1.00 92.56 92 SER A N 1
ATOM 678 C CA . SER A 1 92 ? 11.018 -4.138 -9.148 1.00 92.56 92 SER A CA 1
ATOM 679 C C . SER A 1 92 ? 9.849 -3.913 -8.197 1.00 92.56 92 SER A C 1
ATOM 681 O O . SER A 1 92 ? 9.761 -2.894 -7.508 1.00 92.56 92 SER A O 1
ATOM 683 N N . TYR A 1 93 ? 8.928 -4.870 -8.188 1.00 94.50 93 TYR A N 1
ATOM 684 C CA . TYR A 1 93 ? 7.789 -4.887 -7.286 1.00 94.50 93 TYR A CA 1
ATOM 685 C C . TYR A 1 93 ? 7.329 -6.321 -7.054 1.00 94.50 93 TYR A C 1
ATOM 687 O O . TYR A 1 93 ? 7.459 -7.183 -7.927 1.00 94.50 93 TYR A O 1
ATOM 695 N N . ASP A 1 94 ? 6.769 -6.556 -5.879 1.00 95.94 94 ASP A N 1
ATOM 696 C CA . ASP A 1 94 ? 6.233 -7.845 -5.468 1.00 95.94 94 ASP A CA 1
ATOM 697 C C . ASP A 1 94 ? 5.084 -7.665 -4.468 1.00 95.94 94 ASP A C 1
ATOM 699 O O . ASP A 1 94 ? 4.865 -6.580 -3.921 1.00 95.94 94 ASP A O 1
ATOM 703 N N . VAL A 1 95 ? 4.320 -8.742 -4.279 1.00 96.31 95 VAL A N 1
ATOM 704 C CA . VAL A 1 95 ? 3.365 -8.877 -3.177 1.00 96.31 95 VAL A CA 1
ATOM 705 C C . VAL A 1 95 ? 3.868 -9.996 -2.278 1.00 96.31 95 VAL A C 1
ATOM 707 O O . VAL A 1 95 ? 4.097 -11.110 -2.749 1.00 96.31 95 VAL A O 1
ATOM 710 N N . SER A 1 96 ? 4.024 -9.691 -0.996 1.00 93.25 96 SER A N 1
ATOM 711 C CA . SER A 1 96 ? 4.646 -10.556 -0.002 1.00 93.25 96 SER A CA 1
ATOM 712 C C . SER A 1 96 ? 3.695 -10.835 1.158 1.00 93.25 96 SER A C 1
ATOM 714 O O . SER A 1 96 ? 2.939 -9.963 1.595 1.00 93.25 96 SER A O 1
ATOM 716 N N . LEU A 1 97 ? 3.755 -12.073 1.649 1.00 92.81 97 LEU A N 1
ATOM 717 C CA . LEU A 1 97 ? 3.036 -12.562 2.830 1.00 92.81 97 LEU A CA 1
ATOM 718 C C . LEU A 1 97 ? 3.995 -12.836 3.997 1.00 92.81 97 LEU A C 1
ATOM 720 O O . LEU A 1 97 ? 3.671 -13.609 4.891 1.00 92.81 97 LEU A O 1
ATOM 724 N N . VAL A 1 98 ? 5.197 -12.246 3.974 1.00 91.19 98 VAL A N 1
ATOM 725 C CA . VAL A 1 98 ? 6.197 -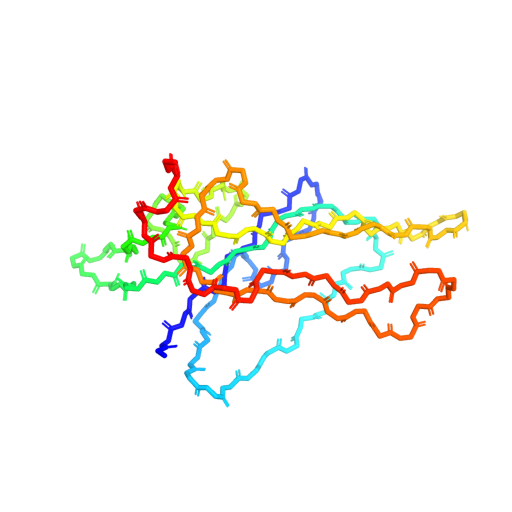12.425 5.043 1.00 91.19 98 VAL A CA 1
ATOM 726 C C . VAL A 1 98 ? 5.679 -11.963 6.410 1.00 91.19 98 VAL A C 1
ATOM 728 O O . VAL A 1 98 ? 6.047 -12.551 7.420 1.00 91.19 98 VAL A O 1
ATOM 731 N N . ASP A 1 99 ? 4.784 -10.969 6.417 1.00 87.69 99 ASP A N 1
ATOM 732 C CA . ASP A 1 99 ? 4.114 -10.443 7.611 1.00 87.69 99 ASP A CA 1
ATOM 733 C C . ASP A 1 99 ? 2.663 -10.966 7.716 1.00 87.69 99 ASP A C 1
ATOM 735 O O . ASP A 1 99 ? 1.792 -10.282 8.254 1.00 87.69 99 ASP A O 1
ATOM 739 N N . ASP A 1 100 ? 2.401 -12.178 7.210 1.00 90.75 100 ASP A N 1
ATOM 740 C CA . ASP A 1 100 ? 1.091 -12.841 7.101 1.00 90.75 100 ASP A CA 1
ATOM 741 C C . ASP A 1 100 ? 0.111 -12.185 6.099 1.00 90.75 100 ASP A C 1
ATOM 743 O O . ASP A 1 100 ? 0.473 -11.410 5.209 1.00 90.75 100 ASP A O 1
ATOM 747 N N . PHE A 1 101 ? -1.164 -12.575 6.179 1.00 92.00 101 PHE A N 1
ATOM 748 C CA . PHE A 1 101 ? -2.237 -12.156 5.287 1.00 92.00 101 PHE A CA 1
ATOM 749 C C . PHE A 1 101 ? -3.327 -11.387 6.039 1.00 92.00 101 PHE A C 1
ATOM 751 O O . PHE A 1 101 ? -3.713 -11.760 7.145 1.00 92.00 101 PHE A O 1
ATOM 758 N N . ASN A 1 102 ? -3.870 -10.337 5.416 1.00 93.00 102 ASN A N 1
ATOM 759 C CA . ASN A 1 102 ? -5.060 -9.655 5.936 1.00 93.00 102 ASN A CA 1
ATOM 760 C C . ASN A 1 102 ? -6.044 -9.199 4.852 1.00 93.00 102 ASN A C 1
ATOM 762 O O . ASN A 1 102 ? -7.255 -9.318 5.030 1.00 93.00 102 ASN A O 1
ATOM 766 N N . VAL A 1 103 ? -5.547 -8.663 3.737 1.00 94.06 103 VAL A N 1
ATOM 767 C CA . VAL A 1 103 ? -6.363 -8.157 2.631 1.00 94.06 103 VAL A CA 1
ATOM 768 C C . VAL A 1 103 ? -5.762 -8.643 1.312 1.00 94.06 103 VAL A C 1
ATOM 770 O O . VAL A 1 103 ? -4.569 -8.433 1.087 1.00 94.06 103 VAL A O 1
ATOM 773 N N . PRO A 1 104 ? -6.568 -9.226 0.401 1.00 93.69 104 PRO A N 1
ATOM 774 C CA . PRO A 1 104 ? -6.106 -9.551 -0.943 1.00 93.69 104 PRO A CA 1
ATOM 775 C C . PRO A 1 104 ? -5.543 -8.316 -1.651 1.00 93.69 104 PRO A C 1
ATOM 777 O O . PRO A 1 104 ? -6.145 -7.240 -1.621 1.00 93.69 104 PRO A O 1
ATOM 780 N N . MET A 1 105 ? -4.411 -8.474 -2.331 1.00 94.81 105 MET A N 1
ATOM 781 C CA . MET A 1 105 ? -3.707 -7.366 -2.970 1.00 94.81 105 MET A CA 1
ATOM 782 C C . MET A 1 105 ? -3.164 -7.769 -4.335 1.00 94.81 105 MET A C 1
ATOM 784 O O . MET A 1 105 ? -2.647 -8.870 -4.515 1.00 94.81 105 MET A O 1
ATOM 788 N N . ILE A 1 106 ? -3.272 -6.853 -5.297 1.00 95.38 106 ILE A N 1
ATOM 789 C CA . ILE A 1 106 ? -2.733 -6.996 -6.649 1.00 95.38 106 ILE A CA 1
ATOM 790 C C . ILE A 1 106 ? -1.993 -5.710 -7.008 1.00 95.38 106 ILE A C 1
ATOM 792 O O . ILE A 1 106 ? -2.524 -4.616 -6.819 1.00 95.38 106 ILE A O 1
ATOM 796 N N . VAL A 1 107 ? -0.803 -5.850 -7.584 1.00 96.00 107 VAL A N 1
ATOM 797 C CA . VAL A 1 107 ? -0.046 -4.771 -8.216 1.00 96.00 107 VAL A CA 1
ATOM 798 C C . VAL A 1 107 ? -0.099 -4.980 -9.726 1.00 96.00 107 VAL A C 1
ATOM 800 O O . VAL A 1 107 ? 0.351 -6.002 -10.247 1.00 96.00 107 VAL A O 1
ATOM 803 N N . THR A 1 108 ? -0.681 -4.005 -10.423 1.00 95.00 108 THR A N 1
ATOM 804 C CA . THR A 1 108 ? -0.751 -3.972 -11.888 1.00 95.00 108 THR A CA 1
ATOM 805 C C . THR A 1 108 ? 0.137 -2.833 -12.384 1.00 95.00 108 THR A C 1
ATOM 807 O O . THR A 1 108 ? -0.194 -1.672 -12.147 1.00 95.00 108 THR A O 1
ATOM 810 N N . PRO A 1 109 ? 1.278 -3.127 -13.024 1.00 92.50 109 PRO A N 1
ATOM 811 C CA . PRO A 1 109 ? 2.101 -2.100 -13.649 1.00 92.50 109 PRO A CA 1
ATOM 812 C C . PRO A 1 109 ? 1.400 -1.545 -14.897 1.00 92.50 109 PRO A C 1
ATOM 814 O O . PRO A 1 109 ? 0.798 -2.291 -15.670 1.00 92.50 109 PRO A O 1
ATOM 817 N N . HIS A 1 110 ? 1.527 -0.242 -15.126 1.00 90.44 110 HIS A N 1
ATOM 818 C CA . HIS A 1 110 ? 1.062 0.427 -16.341 1.00 90.44 110 HIS A CA 1
ATOM 819 C C . HIS A 1 110 ? 2.256 1.097 -17.031 1.00 90.44 110 HIS A C 1
ATOM 821 O O . HIS A 1 110 ? 3.152 1.591 -16.354 1.00 90.44 110 HIS A O 1
ATOM 827 N N . GLU A 1 111 ? 2.279 1.082 -18.367 1.00 85.38 111 GLU A N 1
ATOM 828 C CA . GLU A 1 111 ? 3.245 1.822 -19.208 1.00 85.38 111 GLU A CA 1
ATOM 829 C C . GLU A 1 111 ? 4.739 1.445 -19.055 1.00 85.38 111 GLU A C 1
ATOM 831 O O . GLU A 1 111 ? 5.612 2.087 -19.638 1.00 85.38 111 GLU A O 1
ATOM 836 N N . GLY A 1 112 ? 5.055 0.363 -18.336 1.00 83.12 112 GLY A N 1
ATOM 837 C CA . GLY A 1 112 ? 6.413 -0.176 -18.233 1.00 83.12 112 GLY A CA 1
ATOM 838 C C . GLY A 1 112 ? 6.889 -0.870 -19.516 1.00 83.12 112 GLY A C 1
ATOM 839 O O . GLY A 1 112 ? 6.100 -1.441 -20.271 1.00 83.12 112 GLY A O 1
ATOM 840 N N . LYS A 1 113 ? 8.206 -0.856 -19.755 1.00 86.56 113 LYS A N 1
ATOM 841 C CA . LYS A 1 113 ? 8.851 -1.601 -20.849 1.00 86.56 113 LYS A CA 1
ATOM 842 C C . LYS A 1 113 ? 9.486 -2.886 -20.317 1.00 86.56 113 LYS A C 1
ATOM 844 O O . LYS A 1 113 ? 10.092 -2.890 -19.251 1.00 86.56 113 LYS A O 1
ATOM 849 N N . GLY A 1 114 ? 9.407 -3.964 -21.096 1.00 88.25 114 GLY A N 1
ATOM 850 C CA . GLY A 1 114 ? 9.978 -5.264 -20.733 1.00 88.25 114 GLY A CA 1
ATOM 851 C C . GLY A 1 114 ? 8.996 -6.157 -19.970 1.00 88.25 114 GLY A C 1
ATOM 852 O O . GLY A 1 114 ? 7.805 -6.192 -20.276 1.00 88.25 114 GLY A O 1
ATOM 853 N N . ARG A 1 115 ? 9.500 -6.938 -19.006 1.00 89.12 115 ARG A N 1
ATOM 854 C CA . ARG A 1 115 ? 8.687 -7.889 -18.235 1.00 89.12 115 ARG A CA 1
ATOM 855 C C . ARG A 1 115 ? 8.017 -7.179 -17.059 1.00 89.12 115 ARG A C 1
ATOM 857 O O . ARG A 1 115 ? 8.603 -7.065 -15.987 1.00 89.12 115 ARG A O 1
ATOM 864 N N . CYS A 1 116 ? 6.769 -6.767 -17.257 1.00 91.88 116 CYS A N 1
ATOM 865 C CA . CYS A 1 116 ? 5.953 -6.110 -16.237 1.00 91.88 116 CYS A CA 1
ATOM 866 C C . CYS A 1 116 ? 4.683 -6.934 -15.928 1.00 91.88 116 CYS A C 1
ATOM 868 O O . CYS A 1 116 ? 3.599 -6.570 -16.381 1.00 91.88 116 CYS A O 1
ATOM 870 N N . PRO A 1 117 ? 4.796 -8.087 -15.240 1.00 94.50 117 PRO A N 1
ATOM 871 C CA . PRO A 1 117 ? 3.647 -8.936 -14.952 1.00 94.50 117 PRO A CA 1
ATOM 872 C C . PRO A 1 117 ? 2.744 -8.328 -13.877 1.00 94.50 117 PRO A C 1
ATOM 874 O O . PRO A 1 117 ? 3.196 -7.651 -12.961 1.00 94.50 117 PRO A O 1
ATOM 877 N N . VAL A 1 118 ? 1.460 -8.668 -13.932 1.00 94.44 118 VAL A N 1
ATOM 878 C CA . VAL A 1 118 ? 0.570 -8.481 -12.784 1.00 94.44 118 VAL A CA 1
ATOM 879 C C . VAL A 1 118 ? 0.968 -9.477 -11.696 1.00 94.44 118 VAL A C 1
ATOM 881 O O . VAL A 1 118 ? 1.049 -10.677 -11.962 1.00 94.44 118 VAL A O 1
ATOM 884 N N . VAL A 1 119 ? 1.190 -8.993 -10.476 1.00 95.06 119 VAL A N 1
ATOM 885 C CA . VAL A 1 119 ? 1.520 -9.824 -9.306 1.00 95.06 119 VAL A CA 1
ATOM 886 C C . VAL A 1 119 ? 0.496 -9.598 -8.204 1.00 95.06 119 VAL A C 1
ATOM 888 O O . VAL A 1 119 ? -0.064 -8.510 -8.083 1.00 95.06 119 VAL A O 1
ATOM 891 N N . GLY A 1 120 ? 0.209 -10.615 -7.398 1.00 93.12 120 GLY A N 1
ATOM 892 C CA . GLY A 1 120 ? -0.737 -10.457 -6.301 1.00 93.12 120 GLY A CA 1
ATOM 893 C C . GLY A 1 120 ? -1.100 -11.743 -5.582 1.00 93.12 120 GLY A C 1
ATOM 894 O O . GLY A 1 120 ? -0.896 -12.840 -6.097 1.00 93.12 120 GLY A O 1
ATOM 895 N N . CYS A 1 121 ? -1.710 -11.573 -4.413 1.00 90.94 121 CYS A N 1
ATOM 896 C CA . CYS A 1 121 ? -2.372 -12.622 -3.655 1.00 90.94 121 CYS A CA 1
ATOM 897 C C . CYS A 1 121 ? -3.882 -12.350 -3.677 1.00 90.94 121 CYS A C 1
ATOM 899 O O . CYS A 1 121 ? -4.362 -11.390 -3.073 1.00 90.94 121 CYS A O 1
ATOM 901 N N . LYS A 1 122 ? -4.620 -13.163 -4.443 1.00 79.44 122 LYS A N 1
ATOM 902 C CA . LYS A 1 122 ? -6.078 -13.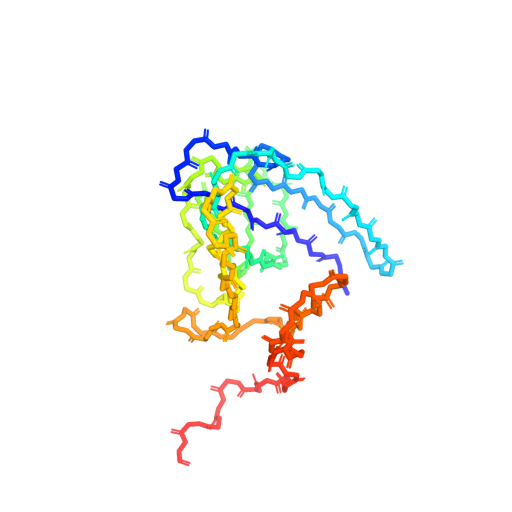031 -4.629 1.00 79.44 122 LYS A CA 1
ATOM 903 C C . LYS A 1 122 ? -6.894 -13.868 -3.649 1.00 79.44 122 LYS A C 1
ATOM 905 O O . LYS A 1 122 ? -8.087 -13.615 -3.500 1.00 79.44 122 LYS A O 1
ATOM 910 N N . ALA A 1 123 ? -6.282 -14.885 -3.049 1.00 71.56 123 ALA A N 1
ATOM 911 C CA . ALA A 1 123 ? -6.973 -15.746 -2.110 1.00 71.56 123 ALA A CA 1
ATOM 912 C C . ALA A 1 123 ? -7.314 -14.931 -0.863 1.00 71.56 123 ALA A C 1
ATOM 914 O O . ALA A 1 123 ? -6.442 -14.289 -0.290 1.00 71.56 123 ALA A O 1
ATOM 915 N N . ASN A 1 124 ? -8.577 -14.959 -0.447 1.00 60.88 124 ASN A N 1
ATOM 916 C CA . ASN A 1 124 ? -8.884 -14.724 0.952 1.00 60.88 124 ASN A CA 1
ATOM 917 C C . ASN A 1 124 ? -8.385 -15.984 1.655 1.00 60.88 124 ASN A C 1
ATOM 919 O O . ASN A 1 124 ? -9.046 -17.009 1.539 1.00 60.88 124 ASN A O 1
ATOM 923 N N . LEU A 1 125 ? -7.177 -15.958 2.216 1.00 54.84 125 LEU A N 1
ATOM 924 C CA . LEU A 1 125 ? -6.630 -17.098 2.945 1.00 54.84 125 LEU A CA 1
ATOM 925 C C . LEU A 1 125 ? -7.330 -17.118 4.314 1.00 54.84 125 LEU A C 1
ATOM 927 O O . LEU A 1 125 ? -7.010 -16.264 5.144 1.00 54.84 125 LEU A O 1
ATOM 931 N N . PRO A 1 126 ? -8.325 -17.992 4.574 1.00 47.72 126 PRO A N 1
ATOM 932 C CA . PRO A 1 126 ? -8.718 -18.255 5.952 1.00 47.72 126 PRO A CA 1
ATOM 933 C C . PRO A 1 126 ? -7.480 -18.782 6.686 1.00 47.72 126 PRO A C 1
ATOM 935 O O . PRO A 1 126 ? -6.723 -19.572 6.124 1.00 47.72 126 PRO A O 1
ATOM 938 N N . GLY A 1 127 ? -7.251 -18.310 7.911 1.00 46.88 127 GLY A N 1
ATOM 939 C CA . GLY A 1 127 ? -6.019 -18.521 8.683 1.00 46.88 127 GLY A CA 1
ATOM 940 C C . GLY A 1 127 ? -5.703 -19.962 9.110 1.00 46.88 127 GLY A C 1
ATOM 941 O O . GLY A 1 127 ? -4.957 -20.132 10.066 1.00 46.88 127 GLY A O 1
ATOM 942 N N . ASP A 1 128 ? -6.234 -20.977 8.425 1.00 42.97 128 ASP A N 1
ATOM 943 C CA . ASP A 1 128 ? -6.200 -22.377 8.853 1.00 42.97 128 ASP A CA 1
ATOM 944 C C . ASP A 1 128 ? -5.630 -23.360 7.811 1.00 42.97 128 ASP A C 1
ATOM 946 O O . ASP A 1 128 ? -5.531 -24.547 8.112 1.00 42.97 128 ASP A O 1
ATOM 950 N N . ASP A 1 129 ? -5.215 -22.921 6.616 1.00 43.38 129 ASP A N 1
ATOM 951 C CA . ASP A 1 129 ? -4.760 -23.843 5.553 1.00 43.38 129 ASP A CA 1
ATOM 952 C C . ASP A 1 129 ? -3.227 -23.940 5.427 1.00 43.38 129 ASP A C 1
ATOM 954 O O . ASP A 1 129 ? -2.662 -23.873 4.338 1.00 43.38 129 ASP A O 1
ATOM 958 N N . TRP A 1 130 ? -2.542 -24.084 6.568 1.00 48.75 130 TRP A N 1
ATOM 959 C CA . TRP A 1 130 ? -1.110 -24.427 6.643 1.00 48.75 130 TRP A CA 1
ATOM 960 C C . TRP A 1 130 ? -0.859 -25.820 7.249 1.00 48.75 130 TRP A C 1
ATOM 962 O O . TRP A 1 130 ? 0.079 -25.995 8.030 1.00 48.75 130 TRP A O 1
ATOM 972 N N . ARG A 1 131 ? -1.682 -26.821 6.913 1.00 36.94 131 ARG A N 1
ATOM 973 C CA . ARG A 1 131 ? -1.398 -28.233 7.233 1.00 36.94 131 ARG A CA 1
ATOM 974 C C . ARG A 1 131 ? -1.144 -29.074 5.996 1.00 36.94 131 ARG A C 1
ATOM 976 O O . ARG A 1 131 ? -1.962 -29.000 5.060 1.00 36.94 131 ARG A O 1
#

Secondary structure (DSSP, 8-state):
--BEEEEEESSS--GGGGB--B-TT-----PPPSS-EEEEEEEEBS-EEETTEEE-SBS--SS-SS-TTPPPPSS--EEEEEE--STT---EEEEE-TT--SS-EEE---S--S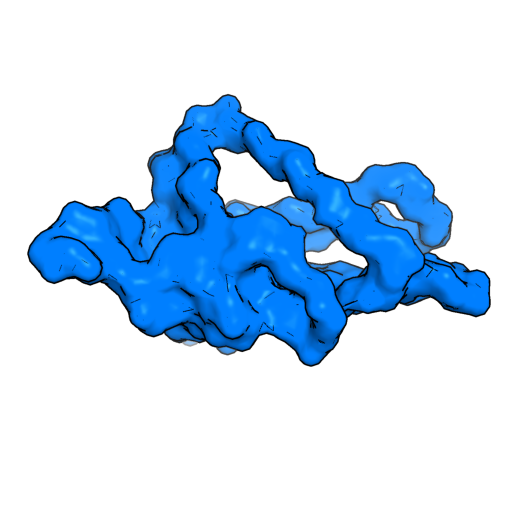----EEE-----TT---

Radius of gyration: 15.29 Å; chains: 1; bounding box: 36×40×44 Å

pLDDT: mean 86.15, std 12.41, range [36.94, 96.81]

Organism: NCBI:txid374723

InterPro domains:
  IPR001938 Thaumatin family [PF00314] (1-125)
  IPR001938 Thaumatin family [PIRSF002703] (2-125)
  IPR001938 Thaumatin family [PR00347] (40-51)
  IPR001938 Thaumatin family [PR00347] (52-81)
  IPR001938 Thaumatin family [PS51367] (1-125)
  IPR001938 Thaumatin family [PTHR31048] (1-125)
  IPR001938 Thaumatin family [SM00205] (1-129)
  IPR037176 Osmotin/thaumatin-like superfamily [G3DSA:2.60.110.10] (1-128)
  IPR037176 Osmotin/thaumatin-like superfamily [SSF49870] (1-125)